Protein AF-A0A150U2T3-F1 (afdb_monomer)

Structure (mmCIF, N/CA/C/O backbone):
data_AF-A0A150U2T3-F1
#
_entry.id   AF-A0A150U2T3-F1
#
loop_
_atom_site.group_PDB
_atom_site.id
_atom_site.type_symbol
_atom_site.label_atom_id
_atom_site.label_alt_id
_atom_site.label_comp_id
_atom_site.label_asym_id
_atom_site.label_entity_id
_atom_site.label_seq_id
_atom_site.pdbx_PDB_ins_code
_atom_site.Cartn_x
_atom_site.Cartn_y
_atom_site.Cartn_z
_atom_site.occupancy
_atom_site.B_iso_or_equiv
_atom_site.auth_seq_id
_atom_site.auth_comp_id
_atom_site.auth_asym_id
_atom_site.auth_atom_id
_atom_site.pdbx_PDB_model_num
ATOM 1 N N . MET A 1 1 ? -0.044 -3.796 36.716 1.00 64.81 1 MET A N 1
ATOM 2 C CA . MET A 1 1 ? 0.582 -2.500 37.073 1.00 64.81 1 MET A CA 1
ATOM 3 C C . MET A 1 1 ? 0.947 -1.632 35.865 1.00 64.81 1 MET A C 1
ATOM 5 O O . MET A 1 1 ? 0.553 -0.476 35.868 1.00 64.81 1 MET A O 1
ATOM 9 N N . LEU A 1 2 ? 1.618 -2.146 34.823 1.00 83.00 2 LEU A N 1
ATOM 10 C CA . LEU A 1 2 ? 2.142 -1.337 33.697 1.00 83.00 2 LEU A CA 1
ATOM 11 C C . LEU A 1 2 ? 1.131 -0.414 32.987 1.00 83.00 2 LEU A C 1
ATOM 13 O O . LEU A 1 2 ? 1.442 0.743 32.729 1.00 83.00 2 LEU A O 1
ATOM 17 N N . VAL A 1 3 ? -0.091 -0.886 32.712 1.00 81.69 3 VAL A N 1
ATOM 18 C CA . VAL A 1 3 ? -1.099 -0.084 31.988 1.00 81.69 3 VAL A CA 1
ATOM 19 C C . VAL A 1 3 ? -1.552 1.143 32.789 1.00 81.69 3 VAL A C 1
ATOM 21 O O . VAL A 1 3 ? -1.782 2.188 32.197 1.00 81.69 3 VAL A O 1
ATOM 24 N N . LEU A 1 4 ? -1.649 1.049 34.121 1.00 85.56 4 LEU A N 1
ATOM 25 C CA . LEU A 1 4 ? -2.063 2.176 34.970 1.00 85.56 4 LEU A CA 1
ATOM 26 C C . LEU A 1 4 ? -0.991 3.267 35.015 1.00 85.56 4 LEU A C 1
ATOM 28 O O . LEU A 1 4 ? -1.315 4.439 34.859 1.00 85.56 4 LEU A O 1
ATOM 32 N N . VAL A 1 5 ? 0.277 2.865 35.159 1.00 90.56 5 VAL A N 1
ATOM 33 C CA . VAL A 1 5 ? 1.426 3.782 35.127 1.00 90.56 5 VAL A CA 1
ATOM 34 C C . VAL A 1 5 ? 1.503 4.481 33.771 1.00 90.56 5 VAL A C 1
ATOM 36 O O . VAL A 1 5 ? 1.614 5.700 33.714 1.00 90.56 5 VAL A O 1
ATOM 39 N N . LEU A 1 6 ? 1.348 3.737 32.672 1.00 89.69 6 LEU A N 1
ATOM 40 C CA . LEU A 1 6 ? 1.345 4.309 31.326 1.00 89.69 6 LEU A CA 1
ATOM 41 C C . LEU A 1 6 ? 0.162 5.267 31.103 1.00 89.69 6 LEU A C 1
ATOM 43 O O . LEU A 1 6 ? 0.343 6.326 30.512 1.00 89.69 6 LEU A O 1
ATOM 47 N N . CYS A 1 7 ? -1.033 4.926 31.599 1.00 90.81 7 CYS A N 1
ATOM 48 C CA . CYS A 1 7 ? -2.205 5.801 31.521 1.00 90.81 7 CYS A CA 1
ATOM 49 C C . CYS A 1 7 ? -1.994 7.109 32.296 1.00 90.81 7 CYS A C 1
ATOM 51 O O . CYS A 1 7 ? -2.361 8.167 31.796 1.00 90.81 7 CYS A O 1
ATOM 53 N N . ALA A 1 8 ? -1.361 7.050 33.472 1.00 90.38 8 ALA A N 1
ATOM 54 C CA . ALA A 1 8 ? -1.018 8.233 34.256 1.00 90.38 8 ALA A CA 1
ATOM 55 C C . ALA A 1 8 ? 0.036 9.104 33.550 1.00 90.38 8 ALA A C 1
ATOM 57 O O . ALA A 1 8 ? -0.140 10.313 33.444 1.00 90.38 8 ALA A O 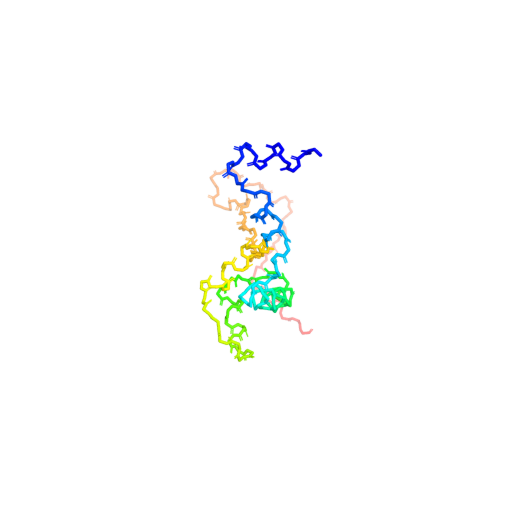1
ATOM 58 N N . VAL A 1 9 ? 1.094 8.503 32.997 1.00 94.62 9 VAL A N 1
ATOM 59 C CA . VAL A 1 9 ? 2.132 9.234 32.245 1.00 94.62 9 VAL A CA 1
ATOM 60 C C . VAL A 1 9 ? 1.553 9.904 30.994 1.00 94.62 9 VAL A C 1
ATOM 62 O O . VAL A 1 9 ? 1.851 11.061 30.722 1.00 94.62 9 VAL A O 1
ATOM 65 N N . LEU A 1 10 ? 0.696 9.199 30.249 1.00 91.44 10 LEU A N 1
ATOM 66 C CA . LEU A 1 10 ? 0.055 9.706 29.031 1.00 91.44 10 LEU A CA 1
ATOM 67 C C . LEU A 1 10 ? -1.194 10.564 29.301 1.00 91.44 10 LEU A C 1
ATOM 69 O O . LEU A 1 10 ? -1.819 11.014 28.344 1.00 91.44 10 LEU A O 1
ATOM 73 N N . GLN A 1 11 ? -1.567 10.775 30.570 1.00 93.94 11 GLN A N 1
ATOM 74 C CA . GLN A 1 11 ? -2.746 11.547 30.989 1.00 93.94 11 GLN A CA 1
ATOM 75 C C . GLN A 1 11 ? -4.059 11.064 30.332 1.00 93.94 11 GLN A C 1
ATOM 77 O O . GLN A 1 11 ? -4.912 11.857 29.936 1.00 93.94 11 GLN A O 1
ATOM 82 N N . ILE A 1 12 ? -4.235 9.744 30.210 1.00 93.25 12 ILE A N 1
ATOM 83 C CA . ILE A 1 12 ? -5.453 9.112 29.675 1.00 93.25 12 ILE A CA 1
ATOM 84 C C . ILE A 1 12 ? -6.159 8.276 30.740 1.00 93.25 12 ILE A C 1
ATOM 86 O O . ILE A 1 12 ? -5.545 7.731 31.657 1.00 93.25 12 ILE A O 1
ATOM 90 N N . THR A 1 13 ? -7.472 8.109 30.599 1.00 92.81 13 THR A N 1
ATOM 91 C CA . THR A 1 13 ? -8.236 7.246 31.502 1.00 92.81 13 THR A CA 1
ATOM 92 C C . THR A 1 13 ? -8.015 5.769 31.174 1.00 92.81 13 THR A C 1
ATOM 94 O O . THR A 1 13 ? -7.894 5.368 30.012 1.00 92.81 13 THR A O 1
ATOM 97 N N . ARG A 1 14 ? -8.041 4.919 32.208 1.00 89.69 14 ARG A N 1
ATOM 98 C CA . ARG A 1 14 ? -7.979 3.456 32.049 1.00 89.69 14 ARG A CA 1
ATOM 99 C C . ARG A 1 14 ? -9.084 2.946 31.117 1.00 89.69 14 ARG A C 1
ATOM 101 O O . ARG A 1 14 ? -8.831 2.098 30.265 1.00 89.69 14 ARG A O 1
ATOM 108 N N . SER A 1 15 ? -10.308 3.451 31.278 1.00 88.81 15 SER A N 1
ATOM 109 C CA . SER A 1 15 ? -11.447 3.095 30.426 1.00 88.81 15 SER A CA 1
ATOM 110 C C . SER A 1 15 ? -11.225 3.525 28.975 1.00 88.81 15 SER A C 1
ATOM 112 O O . SER A 1 15 ? -11.508 2.739 28.075 1.00 88.81 15 SER A O 1
ATOM 114 N N . GLY A 1 16 ? -10.636 4.703 28.741 1.00 88.00 16 GLY A N 1
ATOM 115 C CA . GLY A 1 16 ? -10.242 5.176 27.414 1.00 88.00 16 GLY A CA 1
ATOM 116 C C . GLY A 1 16 ? -9.205 4.273 26.744 1.00 88.00 16 GLY A C 1
ATOM 117 O O . GLY A 1 16 ? -9.380 3.908 25.581 1.00 88.00 16 GLY A O 1
ATOM 118 N N . TYR A 1 17 ? -8.186 3.827 27.489 1.00 89.06 17 TYR A N 1
ATOM 119 C CA . TYR A 1 17 ? -7.196 2.865 26.993 1.00 89.06 17 TYR A CA 1
ATOM 120 C C . TYR A 1 17 ? -7.849 1.555 26.539 1.00 89.06 17 TYR A C 1
ATOM 122 O O . TYR A 1 17 ? -7.630 1.117 25.412 1.00 89.06 17 TYR A O 1
ATOM 130 N N . TYR A 1 18 ? -8.687 0.936 27.376 1.00 91.31 18 TYR A N 1
ATOM 131 C CA . TYR A 1 18 ? -9.329 -0.330 27.009 1.00 91.31 18 TYR A CA 1
ATOM 132 C C . TYR A 1 18 ? -10.396 -0.165 25.924 1.00 91.31 18 TYR A C 1
ATOM 134 O O . TYR A 1 18 ? -10.559 -1.068 25.108 1.00 91.31 18 TYR A O 1
ATOM 142 N N . ALA A 1 19 ? -11.097 0.970 25.872 1.00 87.31 19 ALA A N 1
ATOM 143 C CA . ALA A 1 19 ? -12.028 1.274 24.789 1.00 87.31 19 ALA A CA 1
ATOM 144 C C . ALA A 1 19 ? -11.299 1.411 23.446 1.00 87.31 19 ALA A C 1
ATOM 146 O O . ALA A 1 19 ? -11.767 0.891 22.436 1.00 87.31 19 ALA A O 1
ATOM 147 N N . TRP A 1 20 ? -10.132 2.062 23.434 1.00 87.44 20 TRP A N 1
ATOM 148 C CA . TRP A 1 20 ? -9.264 2.132 22.261 1.00 87.44 20 TRP A CA 1
ATOM 149 C C . TRP A 1 20 ? -8.689 0.758 21.895 1.00 87.44 20 TRP A C 1
ATOM 151 O O . TRP A 1 20 ? -8.778 0.359 20.737 1.00 87.44 20 TRP A O 1
ATOM 161 N N . ALA A 1 21 ? -8.179 0.004 22.872 1.00 87.12 21 ALA A N 1
ATOM 162 C CA . ALA A 1 21 ? -7.578 -1.311 22.653 1.00 87.12 21 ALA A CA 1
ATOM 163 C C . ALA A 1 21 ? -8.590 -2.352 22.144 1.00 87.12 21 ALA A C 1
ATOM 165 O O . ALA A 1 21 ? -8.242 -3.213 21.342 1.00 87.12 21 ALA A O 1
ATOM 166 N N . LYS A 1 22 ? -9.853 -2.268 22.582 1.00 87.69 22 LYS A N 1
ATOM 167 C CA . LYS A 1 22 ? -10.950 -3.123 22.100 1.00 87.69 22 LYS A CA 1
ATOM 168 C C . LYS A 1 22 ? -11.579 -2.626 20.797 1.00 87.69 22 LYS A C 1
ATOM 170 O O . LYS A 1 22 ? -12.443 -3.310 20.249 1.00 87.69 22 LYS A O 1
ATOM 175 N N . ARG A 1 23 ? -11.213 -1.436 20.308 1.00 84.25 23 ARG A N 1
ATOM 176 C CA . ARG A 1 23 ? -11.835 -0.847 19.121 1.00 84.25 23 ARG A CA 1
ATOM 177 C C . ARG A 1 23 ? -11.487 -1.697 17.905 1.00 84.25 23 ARG A C 1
ATOM 179 O O . ARG A 1 23 ? -10.325 -1.825 17.532 1.00 84.25 23 ARG A O 1
ATOM 186 N N . SER A 1 24 ? -12.509 -2.277 17.288 1.00 81.75 24 SER A N 1
ATOM 187 C CA . SER A 1 24 ? -12.347 -3.059 16.069 1.00 81.75 24 SER A CA 1
ATOM 188 C C . SER A 1 24 ? -11.901 -2.175 14.903 1.00 81.75 24 SER A C 1
ATOM 190 O O . SER A 1 24 ? -12.091 -0.953 14.897 1.00 81.75 24 SER A O 1
ATOM 192 N N . GLU A 1 25 ? -11.283 -2.796 13.897 1.00 84.12 25 GLU A N 1
ATOM 193 C CA . GLU A 1 25 ? -10.836 -2.080 12.708 1.00 84.12 25 GLU A CA 1
ATOM 194 C C . GLU A 1 25 ? -11.988 -1.308 12.058 1.00 84.12 25 GLU A C 1
ATOM 196 O O . GLU A 1 25 ? -13.038 -1.869 11.725 1.00 84.12 25 GLU A O 1
ATOM 201 N N . SER A 1 26 ? -11.758 -0.014 11.824 1.00 90.12 26 SER A N 1
ATOM 202 C CA . SER A 1 26 ? -12.713 0.826 11.102 1.00 90.12 26 SER A CA 1
ATOM 203 C C . SER A 1 26 ? -13.011 0.257 9.709 1.00 90.12 26 SER A C 1
ATOM 205 O O . SER A 1 26 ? -12.147 -0.351 9.072 1.00 90.12 26 SER A O 1
ATOM 207 N N . ALA A 1 27 ? -14.204 0.530 9.174 1.00 90.12 27 ALA A N 1
ATOM 208 C CA . ALA A 1 27 ? -14.567 0.135 7.808 1.00 90.12 27 ALA A CA 1
ATOM 209 C C . ALA A 1 27 ? -13.532 0.605 6.767 1.00 90.12 27 ALA A C 1
ATOM 211 O O . ALA A 1 27 ? -13.211 -0.105 5.814 1.00 90.12 27 ALA A O 1
ATOM 212 N N . ARG A 1 28 ? -12.941 1.786 6.990 1.00 90.75 28 ARG A N 1
ATOM 213 C CA . ARG A 1 28 ? -11.876 2.331 6.145 1.00 90.75 28 ARG A CA 1
ATOM 214 C C . ARG A 1 28 ? -10.592 1.507 6.221 1.00 90.75 28 ARG A C 1
ATOM 216 O O . ARG A 1 28 ? -9.972 1.294 5.183 1.00 90.75 28 ARG A O 1
ATOM 223 N N . ALA A 1 29 ? -10.203 1.053 7.413 1.00 90.69 29 ALA A N 1
ATOM 224 C CA . ALA A 1 29 ? -9.031 0.200 7.602 1.00 90.69 29 ALA A CA 1
ATOM 225 C C . ALA A 1 29 ? -9.211 -1.146 6.888 1.00 90.69 29 ALA A C 1
ATOM 227 O O . ALA A 1 29 ? -8.339 -1.538 6.116 1.00 90.69 29 ALA A O 1
ATOM 228 N N . LYS A 1 30 ? -10.389 -1.768 7.017 1.00 93.94 30 LYS A N 1
ATOM 229 C CA . LYS A 1 30 ? -10.735 -3.000 6.291 1.00 93.94 30 LYS A CA 1
ATOM 230 C C . LYS A 1 30 ? -10.675 -2.810 4.773 1.00 93.94 30 LYS A C 1
ATOM 232 O O . LYS A 1 30 ? -10.046 -3.596 4.068 1.00 93.94 30 LYS A O 1
ATOM 237 N N . ALA A 1 31 ? -11.261 -1.726 4.261 1.00 93.88 31 ALA A N 1
ATOM 238 C CA . ALA A 1 31 ? -11.221 -1.412 2.833 1.00 93.88 31 ALA A CA 1
ATOM 239 C C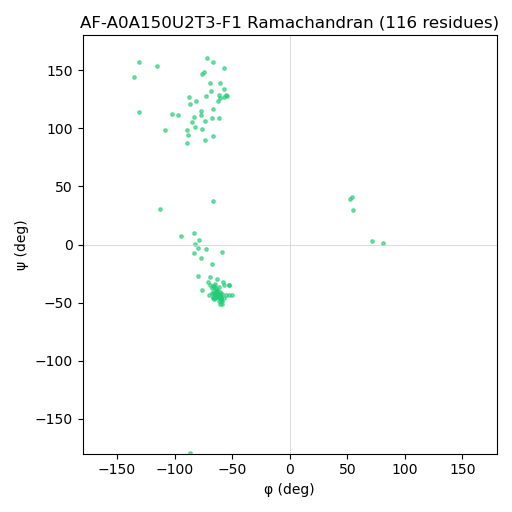 . ALA A 1 31 ? -9.792 -1.127 2.329 1.00 93.88 31 ALA A C 1
ATOM 241 O O . ALA A 1 31 ? -9.440 -1.487 1.206 1.00 93.88 31 ALA A O 1
ATOM 242 N N . ASP A 1 32 ? -8.958 -0.467 3.137 1.00 95.31 32 ASP A N 1
ATOM 243 C CA . ASP A 1 32 ? -7.546 -0.233 2.824 1.00 95.31 32 ASP A CA 1
ATOM 244 C C . ASP A 1 32 ? -6.727 -1.534 2.862 1.00 95.31 32 ASP A C 1
ATOM 246 O O . ASP A 1 32 ? -5.844 -1.701 2.020 1.00 95.31 32 ASP A O 1
ATOM 250 N N . ALA A 1 33 ? -7.041 -2.473 3.759 1.00 94.75 33 ALA A N 1
ATOM 251 C CA . ALA A 1 33 ? -6.421 -3.796 3.805 1.00 94.75 33 ALA A CA 1
ATOM 252 C C . ALA A 1 33 ? -6.768 -4.623 2.555 1.00 94.75 33 ALA A C 1
ATOM 254 O O . ALA A 1 33 ? -5.870 -5.145 1.890 1.00 94.75 33 ALA A O 1
ATOM 255 N N . GLN A 1 34 ? -8.047 -4.657 2.167 1.00 95.81 34 GLN A N 1
ATOM 256 C CA . GLN A 1 34 ? -8.517 -5.332 0.951 1.00 95.81 34 GLN A CA 1
ATOM 257 C C . GLN A 1 34 ? -7.873 -4.751 -0.315 1.00 95.81 34 GLN A C 1
ATOM 259 O O . GLN A 1 34 ? -7.284 -5.478 -1.118 1.00 95.81 34 GLN A O 1
ATOM 264 N N . LEU A 1 35 ? -7.920 -3.424 -0.480 1.00 96.44 35 LEU A N 1
ATOM 265 C CA . LEU A 1 35 ? -7.265 -2.749 -1.602 1.00 96.44 35 LEU A CA 1
ATOM 266 C C . LEU A 1 35 ? -5.747 -2.966 -1.569 1.00 96.44 35 LEU A C 1
ATOM 268 O O . LEU A 1 35 ? -5.100 -3.130 -2.604 1.00 96.44 35 LEU A O 1
ATOM 272 N N . GLY A 1 36 ? -5.176 -2.989 -0.370 1.00 96.50 36 GLY A N 1
ATOM 273 C CA . GLY A 1 36 ? -3.774 -3.266 -0.139 1.00 96.50 36 GLY A CA 1
ATOM 274 C C . GLY A 1 36 ? -3.339 -4.636 -0.657 1.00 96.50 36 GLY A C 1
ATOM 275 O O . GLY A 1 36 ? -2.283 -4.724 -1.286 1.00 96.50 36 GLY A O 1
ATOM 276 N N . ALA A 1 37 ? -4.148 -5.675 -0.451 1.00 97.06 37 ALA A N 1
ATOM 277 C CA . ALA A 1 37 ? -3.890 -7.012 -0.979 1.00 97.06 37 ALA A CA 1
ATOM 278 C C . ALA A 1 37 ? -3.907 -7.030 -2.518 1.00 97.06 37 ALA A C 1
ATOM 280 O O . ALA A 1 37 ? -3.005 -7.587 -3.145 1.00 97.06 37 ALA A O 1
ATOM 281 N N . GLN A 1 38 ? -4.868 -6.340 -3.140 1.00 96.94 38 GLN A N 1
ATOM 282 C CA . GLN A 1 38 ? -4.953 -6.224 -4.602 1.00 96.94 38 GLN A CA 1
ATOM 283 C C . GLN A 1 38 ? -3.743 -5.485 -5.194 1.00 96.94 38 GLN A C 1
ATOM 285 O O . GLN A 1 38 ? -3.168 -5.926 -6.191 1.00 96.94 38 GLN A O 1
ATOM 290 N N . ILE A 1 39 ? -3.311 -4.390 -4.556 1.00 97.0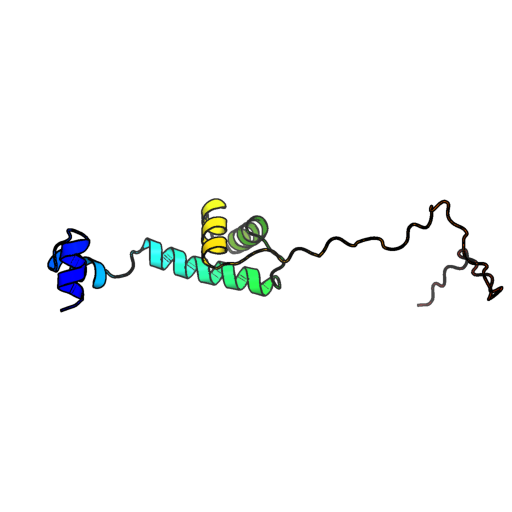0 39 ILE A N 1
ATOM 291 C CA . ILE A 1 39 ? -2.093 -3.648 -4.919 1.00 97.00 39 ILE A CA 1
ATOM 292 C C . ILE A 1 39 ? -0.870 -4.571 -4.893 1.00 97.00 39 ILE A C 1
ATOM 294 O O . ILE A 1 39 ? -0.074 -4.564 -5.835 1.00 97.00 39 ILE A O 1
ATOM 298 N N . ARG A 1 40 ? -0.729 -5.382 -3.838 1.00 96.69 40 ARG A N 1
ATOM 299 C CA . ARG A 1 40 ? 0.384 -6.325 -3.690 1.00 96.69 40 ARG A CA 1
ATOM 300 C C . ARG A 1 40 ? 0.355 -7.403 -4.769 1.00 96.69 40 ARG A C 1
ATOM 302 O O . ARG A 1 40 ? 1.389 -7.678 -5.369 1.00 96.69 40 ARG A O 1
ATOM 309 N N . ALA A 1 41 ? -0.821 -7.946 -5.080 1.00 96.44 41 ALA A N 1
ATOM 310 C CA . ALA A 1 41 ? -0.990 -8.928 -6.148 1.00 96.44 41 ALA A CA 1
ATOM 311 C C . ALA A 1 41 ? -0.592 -8.359 -7.523 1.00 96.44 41 ALA A C 1
ATOM 313 O O . ALA A 1 41 ? 0.127 -9.006 -8.283 1.00 96.44 41 ALA A O 1
ATOM 314 N N . VAL A 1 42 ? -1.006 -7.125 -7.836 1.00 96.25 42 VAL A N 1
ATOM 315 C CA . VAL A 1 42 ? -0.604 -6.427 -9.069 1.00 96.25 42 VAL A CA 1
ATOM 316 C C . VAL A 1 42 ? 0.911 -6.211 -9.119 1.00 96.25 42 VAL A C 1
ATOM 318 O O . VAL A 1 42 ? 1.550 -6.503 -10.131 1.00 96.25 42 VAL A O 1
ATOM 321 N N . HIS A 1 43 ? 1.495 -5.705 -8.031 1.00 96.12 43 HIS A N 1
ATOM 322 C CA . HIS A 1 43 ? 2.933 -5.450 -7.942 1.00 96.12 43 HIS A CA 1
ATOM 323 C C . HIS A 1 43 ? 3.743 -6.740 -8.123 1.00 96.12 43 HIS A C 1
ATOM 325 O O . HIS A 1 43 ? 4.657 -6.767 -8.952 1.00 96.12 43 HIS A O 1
ATOM 331 N N . HIS A 1 44 ? 3.335 -7.826 -7.463 1.00 94.94 44 HIS A N 1
ATOM 332 C CA . HIS A 1 44 ? 3.951 -9.144 -7.598 1.00 94.94 44 HIS A CA 1
ATOM 333 C C . HIS A 1 44 ? 3.818 -9.706 -9.022 1.00 94.94 44 HIS A C 1
ATOM 335 O O . HIS A 1 44 ? 4.813 -10.132 -9.604 1.00 94.94 44 HIS A O 1
ATOM 341 N N . LYS A 1 45 ? 2.631 -9.611 -9.645 1.00 95.44 45 LYS A N 1
ATOM 342 C CA . LYS A 1 45 ? 2.413 -10.010 -11.051 1.00 95.44 45 LYS A CA 1
ATOM 343 C C . LYS A 1 45 ? 3.345 -9.256 -12.007 1.00 95.44 45 LYS A C 1
ATOM 345 O O . LYS A 1 45 ? 3.836 -9.824 -12.976 1.00 95.44 45 LYS A O 1
ATOM 350 N N . SER A 1 46 ? 3.650 -7.993 -11.704 1.00 92.38 46 SER A N 1
ATOM 351 C CA . SER A 1 46 ? 4.609 -7.181 -12.466 1.00 92.38 46 SER A CA 1
ATOM 352 C C . SER A 1 46 ? 6.089 -7.473 -12.157 1.00 92.38 46 SER A C 1
ATOM 354 O O . SER A 1 46 ? 6.963 -6.770 -12.674 1.00 92.38 46 SER A O 1
ATOM 356 N N . ARG A 1 47 ? 6.388 -8.463 -11.300 1.00 91.94 47 ARG A N 1
ATOM 357 C CA . ARG A 1 47 ? 7.730 -8.760 -10.762 1.00 91.94 47 ARG A CA 1
ATOM 358 C C . ARG A 1 47 ? 8.388 -7.528 -10.132 1.00 91.94 47 ARG A C 1
ATOM 360 O O . ARG A 1 47 ? 9.559 -7.240 -10.356 1.00 91.94 47 ARG A O 1
ATOM 367 N N . GLY A 1 48 ? 7.583 -6.727 -9.437 1.00 91.06 48 GLY A N 1
ATOM 368 C CA . 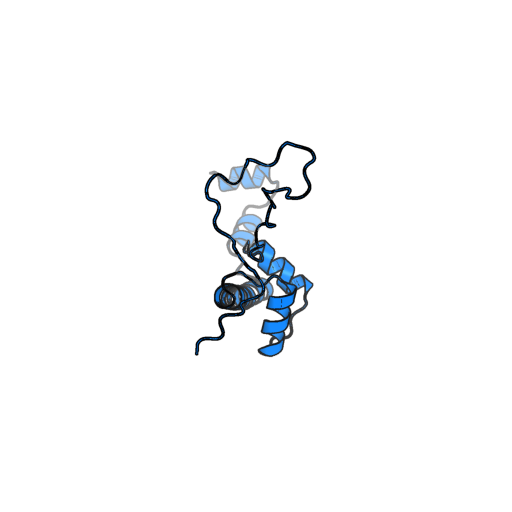GLY A 1 48 ? 8.004 -5.486 -8.797 1.00 91.06 48 GLY A CA 1
ATOM 369 C C . GLY A 1 48 ? 8.326 -4.323 -9.736 1.00 91.06 48 GLY A C 1
ATOM 370 O O . GLY A 1 48 ? 8.701 -3.251 -9.272 1.00 91.06 48 GLY A O 1
ATOM 371 N N . ARG A 1 49 ? 8.152 -4.462 -11.056 1.00 91.81 49 ARG A N 1
ATOM 372 C CA . ARG A 1 49 ? 8.471 -3.400 -12.025 1.00 91.81 49 ARG A CA 1
ATOM 373 C C . ARG A 1 49 ? 7.533 -2.197 -11.933 1.00 91.81 49 ARG A C 1
ATOM 375 O O . ARG A 1 49 ? 7.906 -1.094 -12.332 1.00 91.81 49 ARG A O 1
ATOM 382 N N . TYR A 1 50 ? 6.295 -2.395 -11.489 1.00 95.38 50 TYR A N 1
ATOM 383 C CA . TYR A 1 50 ? 5.290 -1.337 -11.506 1.00 95.38 50 TYR A CA 1
ATOM 384 C C . TYR A 1 50 ? 5.346 -0.477 -10.245 1.00 95.38 50 TYR A C 1
ATOM 386 O O . TYR A 1 50 ? 5.253 -0.963 -9.124 1.00 95.38 50 TYR A O 1
ATOM 394 N N . GLY A 1 51 ? 5.451 0.836 -10.445 1.00 93.88 51 GLY A N 1
ATOM 395 C CA . GLY A 1 51 ? 5.215 1.832 -9.400 1.00 93.88 51 GLY A CA 1
ATOM 396 C C . GLY A 1 51 ? 3.741 2.215 -9.298 1.00 93.88 51 GLY A C 1
ATOM 397 O O . GLY A 1 51 ? 2.909 1.754 -10.083 1.00 93.88 51 GLY A O 1
ATOM 398 N N . SER A 1 52 ? 3.426 3.135 -8.385 1.00 95.75 52 SER A N 1
ATOM 399 C CA . SER A 1 52 ? 2.047 3.574 -8.132 1.00 95.75 52 SER A CA 1
ATOM 400 C C . SER A 1 52 ? 1.255 4.037 -9.360 1.00 95.75 52 SER A C 1
ATOM 402 O O . SER A 1 52 ? 0.068 3.711 -9.407 1.00 95.75 52 SER A O 1
ATOM 404 N N . PRO A 1 53 ? 1.834 4.689 -10.395 1.00 95.69 53 PRO A N 1
ATOM 405 C CA . PRO A 1 53 ? 1.060 5.062 -11.579 1.00 95.69 53 PRO A CA 1
ATOM 406 C C . PRO A 1 53 ? 0.602 3.847 -12.396 1.00 95.69 53 PRO A C 1
ATOM 408 O O . PRO A 1 53 ? -0.544 3.799 -12.835 1.00 95.69 53 PRO A O 1
ATOM 411 N N . ARG A 1 54 ? 1.482 2.849 -12.563 1.00 96.31 54 ARG A N 1
ATOM 412 C CA . ARG A 1 54 ? 1.196 1.634 -13.343 1.00 96.31 54 ARG A CA 1
ATOM 413 C C . ARG A 1 54 ? 0.296 0.670 -12.579 1.00 96.31 54 ARG A C 1
ATOM 415 O O . ARG A 1 54 ? -0.631 0.126 -13.160 1.00 96.31 54 ARG A O 1
ATOM 422 N N . VAL A 1 55 ? 0.505 0.535 -11.268 1.00 96.81 55 VAL A N 1
ATOM 423 C CA . VAL A 1 55 ? -0.407 -0.217 -10.394 1.00 96.81 55 VAL A CA 1
ATOM 424 C C . VAL A 1 55 ? -1.811 0.390 -10.431 1.00 96.81 55 VAL A C 1
ATOM 426 O O . VAL A 1 55 ? -2.783 -0.337 -10.582 1.00 96.81 55 VAL A O 1
ATOM 429 N N . HIS A 1 56 ? -1.939 1.717 -10.347 1.00 97.56 56 HIS A N 1
ATOM 430 C CA . HIS A 1 56 ? -3.236 2.387 -10.458 1.00 97.56 56 HIS A CA 1
ATOM 431 C C . HIS A 1 56 ? -3.908 2.141 -11.818 1.00 97.56 56 HIS A C 1
ATOM 433 O O . HIS A 1 56 ? -5.113 1.905 -11.863 1.00 97.56 56 HIS A O 1
ATOM 439 N N . ALA A 1 57 ? -3.152 2.202 -12.919 1.00 96.69 57 ALA A N 1
ATOM 440 C CA . ALA A 1 57 ? -3.687 1.920 -14.250 1.00 96.69 57 ALA A CA 1
ATOM 441 C C . ALA A 1 57 ? -4.224 0.482 -14.355 1.00 96.69 57 ALA A C 1
ATOM 443 O O . ALA A 1 57 ? -5.343 0.287 -14.815 1.00 96.69 57 ALA A O 1
ATOM 444 N N . GLU A 1 58 ? -3.477 -0.496 -13.842 1.00 96.31 58 GLU A N 1
ATOM 445 C CA . GLU A 1 58 ? -3.896 -1.901 -13.799 1.00 96.31 58 GLU A CA 1
ATOM 446 C C . GLU A 1 58 ? -5.147 -2.106 -12.928 1.00 96.31 58 GLU A C 1
ATOM 448 O O . GLU A 1 58 ? -6.073 -2.805 -13.326 1.00 96.31 58 GLU A O 1
ATOM 453 N N . LEU A 1 59 ? -5.217 -1.474 -11.751 1.00 96.19 59 LEU A N 1
ATOM 454 C CA . LEU A 1 59 ? -6.410 -1.543 -10.897 1.00 96.19 59 LEU A CA 1
ATOM 455 C C . LEU A 1 59 ? -7.638 -0.968 -11.612 1.00 96.19 59 LEU A C 1
ATOM 457 O O . LEU A 1 59 ? -8.709 -1.569 -11.567 1.00 96.19 59 LEU A O 1
ATOM 461 N N . ARG A 1 60 ? -7.474 0.147 -12.332 1.00 96.56 60 ARG A N 1
ATOM 462 C CA . ARG A 1 60 ? -8.548 0.738 -13.136 1.00 96.56 60 ARG A CA 1
ATOM 463 C C . ARG A 1 60 ? -8.969 -0.176 -14.289 1.00 96.56 60 ARG A C 1
ATOM 465 O O . ARG A 1 60 ? -10.164 -0.283 -14.541 1.00 96.56 60 ARG A 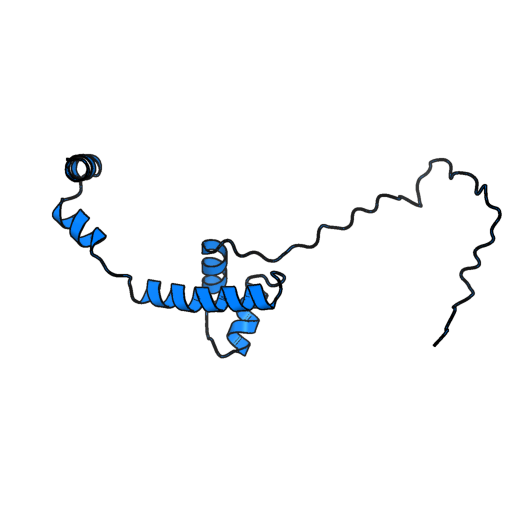O 1
ATOM 472 N N . ALA A 1 61 ? -8.022 -0.848 -14.947 1.00 95.31 61 ALA A N 1
ATOM 473 C CA . ALA A 1 61 ? -8.310 -1.833 -15.992 1.00 95.31 61 ALA A CA 1
ATOM 474 C C . ALA A 1 61 ? -9.102 -3.039 -15.453 1.00 95.31 61 ALA A C 1
ATOM 476 O O . ALA A 1 61 ? -9.929 -3.600 -16.159 1.00 95.31 61 ALA A O 1
ATOM 477 N N . ARG A 1 62 ? -8.920 -3.384 -14.173 1.00 94.44 62 ARG A N 1
ATOM 478 C CA . ARG A 1 62 ? -9.707 -4.402 -13.453 1.00 94.44 62 ARG A CA 1
ATOM 479 C C . ARG A 1 62 ? -11.040 -3.881 -12.895 1.00 94.44 62 ARG A C 1
ATOM 481 O O . ARG A 1 62 ? -11.662 -4.556 -12.084 1.00 94.44 62 ARG A O 1
ATOM 488 N N . GLY A 1 63 ? -11.455 -2.666 -13.261 1.00 95.19 63 GLY A N 1
ATOM 489 C CA . GLY A 1 63 ? -12.710 -2.052 -12.811 1.00 95.19 63 GLY A CA 1
ATOM 490 C C . GLY A 1 63 ? -12.663 -1.403 -11.421 1.00 95.19 63 GLY A C 1
ATOM 491 O O . GLY A 1 63 ? -13.654 -0.831 -10.972 1.00 95.19 63 GLY A O 1
ATOM 492 N N . ILE A 1 64 ? -11.516 -1.415 -10.738 1.00 94.56 64 ILE A N 1
ATOM 493 C CA . ILE A 1 64 ? -11.385 -0.875 -9.382 1.00 94.56 64 ILE A CA 1
ATOM 494 C C . ILE A 1 64 ? -11.127 0.635 -9.456 1.00 94.56 64 ILE A C 1
ATOM 496 O O . ILE A 1 64 ? -10.030 1.097 -9.783 1.00 94.56 64 ILE A O 1
ATOM 500 N N . ARG A 1 65 ? -12.149 1.434 -9.129 1.00 94.00 65 ARG A N 1
ATOM 501 C CA . ARG A 1 65 ? -12.057 2.903 -9.107 1.00 94.00 65 ARG A CA 1
ATOM 502 C C . ARG A 1 65 ? -11.437 3.386 -7.796 1.00 94.00 65 ARG A C 1
ATOM 504 O O . ARG A 1 65 ? -12.102 3.469 -6.768 1.00 94.00 65 ARG A O 1
ATOM 511 N N . VAL A 1 66 ? -10.151 3.730 -7.827 1.00 95.12 66 VAL A N 1
ATOM 512 C CA . VAL A 1 66 ? -9.410 4.236 -6.660 1.00 95.12 66 VAL A CA 1
ATOM 513 C C . VAL A 1 66 ? -8.556 5.445 -7.017 1.00 95.12 66 VAL A C 1
ATOM 515 O O . VAL A 1 66 ? -7.980 5.523 -8.095 1.00 95.12 66 VAL A O 1
ATOM 518 N N . GLY A 1 67 ? -8.431 6.401 -6.095 1.00 96.25 67 GLY A N 1
ATOM 519 C CA . GLY A 1 67 ? -7.603 7.586 -6.316 1.00 96.25 67 GLY A CA 1
ATOM 520 C C . GLY A 1 67 ? -6.103 7.265 -6.355 1.00 96.25 67 GLY A C 1
ATOM 521 O O . GLY A 1 67 ? -5.588 6.539 -5.501 1.00 96.25 67 GLY A O 1
ATOM 522 N N . LYS A 1 68 ? -5.363 7.894 -7.280 1.00 96.69 68 LYS A N 1
ATOM 523 C CA . LYS A 1 68 ? -3.896 7.753 -7.428 1.00 96.69 68 LYS A CA 1
ATOM 524 C C . LYS A 1 68 ? -3.133 7.941 -6.108 1.00 96.69 68 LYS A C 1
ATOM 526 O O . LYS A 1 68 ? -2.226 7.175 -5.790 1.00 96.69 68 LYS A O 1
ATOM 531 N N . LYS A 1 69 ? -3.515 8.947 -5.309 1.00 97.12 69 LYS A N 1
ATOM 532 C CA . LYS A 1 69 ? -2.881 9.247 -4.011 1.00 97.12 69 LYS A CA 1
ATOM 533 C C . LYS A 1 69 ? -3.131 8.146 -2.975 1.00 97.12 69 LYS A C 1
ATOM 535 O O . LYS A 1 69 ? -2.225 7.838 -2.205 1.00 97.12 69 LYS A O 1
ATOM 540 N N . ARG A 1 70 ? -4.315 7.517 -2.989 1.00 96.94 70 ARG A N 1
ATOM 541 C CA . ARG A 1 70 ? -4.645 6.379 -2.114 1.00 96.94 70 ARG A CA 1
ATOM 542 C C . ARG A 1 70 ? -3.771 5.174 -2.449 1.00 96.94 70 ARG A C 1
ATOM 544 O O . ARG A 1 70 ? -3.160 4.620 -1.543 1.00 96.94 70 ARG A O 1
ATOM 551 N N . VAL A 1 71 ? -3.627 4.846 -3.735 1.00 97.12 71 VAL A N 1
ATOM 552 C CA . VAL A 1 71 ? -2.724 3.775 -4.195 1.00 97.12 71 VAL A CA 1
ATOM 553 C C . VAL A 1 71 ? -1.285 4.055 -3.761 1.00 97.12 71 VAL A C 1
ATOM 555 O O . VAL A 1 71 ? -0.648 3.199 -3.157 1.00 97.12 71 VAL A O 1
ATOM 558 N N . ALA A 1 72 ? -0.784 5.273 -3.993 1.00 97.12 72 ALA A N 1
ATOM 559 C CA . ALA A 1 72 ? 0.569 5.650 -3.589 1.00 97.12 72 ALA A CA 1
ATOM 560 C C . ALA A 1 72 ? 0.783 5.556 -2.068 1.00 97.12 72 ALA A C 1
ATOM 562 O O . ALA A 1 72 ? 1.809 5.040 -1.630 1.00 97.12 72 ALA A O 1
ATOM 563 N N . ARG A 1 73 ? -0.181 6.018 -1.259 1.00 97.75 73 ARG A N 1
ATOM 564 C CA . ARG A 1 73 ? -0.138 5.903 0.207 1.00 97.75 73 ARG A CA 1
ATOM 565 C C . ARG A 1 73 ? -0.070 4.441 0.651 1.00 97.75 73 ARG A C 1
ATOM 567 O O . ARG A 1 73 ? 0.787 4.110 1.462 1.00 97.75 73 ARG A O 1
ATOM 574 N N . LEU A 1 74 ? -0.926 3.576 0.105 1.00 97.12 74 LEU A N 1
ATOM 575 C CA . LEU A 1 74 ? -0.965 2.156 0.467 1.00 97.12 74 LEU A CA 1
ATOM 576 C C . LEU A 1 74 ? 0.286 1.399 0.014 1.00 97.12 74 LEU A C 1
ATOM 578 O O . LEU A 1 74 ? 0.800 0.579 0.768 1.00 97.12 74 LEU A O 1
ATOM 582 N N . MET A 1 75 ? 0.834 1.716 -1.162 1.00 97.19 75 MET A N 1
ATOM 583 C CA . MET A 1 75 ? 2.121 1.161 -1.590 1.00 97.19 75 MET A CA 1
ATOM 584 C C . MET A 1 75 ? 3.249 1.541 -0.628 1.00 97.19 75 MET A C 1
ATOM 586 O O . MET A 1 75 ? 4.013 0.666 -0.232 1.00 97.19 75 MET A O 1
ATOM 590 N N . ARG A 1 76 ? 3.324 2.808 -0.189 1.00 96.62 76 ARG A N 1
ATOM 591 C CA . ARG A 1 76 ? 4.322 3.239 0.807 1.00 96.62 76 ARG A CA 1
ATOM 592 C C . ARG A 1 76 ? 4.148 2.529 2.146 1.00 96.62 76 ARG A C 1
ATOM 594 O O . ARG A 1 76 ? 5.133 2.046 2.690 1.00 96.62 76 ARG A O 1
ATOM 601 N N . ALA A 1 77 ? 2.913 2.427 2.642 1.00 95.75 77 ALA A N 1
ATOM 602 C CA . ALA A 1 77 ? 2.614 1.727 3.893 1.00 95.75 77 ALA A CA 1
ATOM 603 C C . ALA A 1 77 ? 3.064 0.255 3.857 1.00 95.75 77 ALA A C 1
ATOM 605 O O . ALA A 1 77 ? 3.505 -0.283 4.864 1.00 95.75 77 ALA A O 1
ATOM 606 N N . GLN A 1 78 ? 3.017 -0.376 2.680 1.00 95.31 78 GLN A N 1
ATOM 607 C CA . GLN A 1 78 ? 3.472 -1.751 2.465 1.00 95.31 78 GLN A CA 1
ATOM 608 C C . GLN A 1 78 ? 4.920 -1.870 1.971 1.00 95.31 78 GLN A C 1
ATOM 610 O O . GLN A 1 78 ? 5.342 -2.960 1.596 1.00 95.31 78 GLN A O 1
ATOM 615 N N . ARG A 1 79 ? 5.676 -0.765 1.931 1.00 94.88 79 ARG A N 1
ATOM 616 C CA . ARG A 1 79 ? 7.060 -0.719 1.426 1.00 94.88 79 ARG A CA 1
ATOM 617 C C . ARG A 1 79 ? 7.212 -1.253 -0.010 1.00 94.88 79 ARG A C 1
ATOM 619 O O . ARG A 1 79 ? 8.267 -1.747 -0.393 1.00 94.88 79 ARG A O 1
ATOM 626 N N . LEU A 1 80 ? 6.166 -1.123 -0.828 1.00 93.50 80 LEU A N 1
ATOM 627 C CA . LEU A 1 80 ? 6.178 -1.503 -2.238 1.00 93.50 80 LEU A CA 1
ATOM 628 C C . LEU A 1 80 ? 6.699 -0.340 -3.084 1.00 93.50 80 LEU A C 1
ATOM 630 O O . LEU A 1 80 ? 6.108 0.742 -3.120 1.00 93.50 80 LEU A O 1
ATOM 634 N N . ALA A 1 81 ? 7.780 -0.585 -3.817 1.00 91.06 81 ALA A N 1
ATOM 635 C CA . ALA A 1 81 ? 8.367 0.362 -4.755 1.00 91.06 81 ALA A CA 1
ATOM 636 C C . ALA A 1 81 ? 8.629 -0.309 -6.106 1.00 91.06 81 ALA A C 1
ATOM 638 O O . ALA A 1 81 ? 8.755 -1.530 -6.197 1.00 91.06 81 ALA A O 1
ATOM 639 N N . ALA A 1 82 ? 8.702 0.496 -7.165 1.00 90.25 82 ALA A N 1
ATOM 640 C CA . ALA A 1 82 ? 9.104 -0.008 -8.470 1.00 90.25 82 ALA A CA 1
ATOM 641 C C . ALA A 1 82 ? 10.585 -0.407 -8.435 1.00 90.25 82 ALA A C 1
ATOM 643 O O . ALA A 1 82 ? 11.427 0.388 -8.011 1.00 90.25 82 ALA A O 1
ATOM 644 N N . CYS A 1 83 ? 10.917 -1.590 -8.943 1.00 84.56 83 CYS A N 1
ATOM 645 C CA . CYS A 1 83 ? 12.295 -1.994 -9.178 1.00 84.56 83 CYS A CA 1
ATOM 646 C C . CYS A 1 83 ? 12.927 -1.040 -10.199 1.00 84.56 83 CYS A C 1
ATOM 648 O O . CYS A 1 83 ? 12.591 -1.054 -11.387 1.00 84.56 83 CYS A O 1
ATOM 650 N N . ARG A 1 84 ? 13.850 -0.193 -9.738 1.00 75.19 84 ARG A N 1
ATOM 651 C CA . ARG A 1 84 ? 14.628 0.693 -10.604 1.00 75.19 84 ARG A CA 1
ATOM 652 C C . ARG A 1 84 ? 15.786 -0.104 -11.200 1.00 75.19 84 ARG A C 1
ATOM 654 O O . ARG A 1 84 ? 16.604 -0.644 -10.463 1.00 75.19 84 ARG A O 1
ATOM 661 N N . LYS A 1 85 ? 15.891 -0.158 -12.532 1.00 68.94 85 LYS A N 1
ATOM 662 C CA . LYS A 1 85 ? 17.094 -0.698 -13.186 1.00 68.94 85 LYS A CA 1
ATOM 663 C C . LYS A 1 85 ? 18.283 0.180 -12.783 1.00 68.94 85 LYS A C 1
ATOM 665 O O . LYS A 1 85 ? 18.202 1.405 -12.911 1.00 68.94 85 LYS A O 1
ATOM 670 N N . ARG A 1 86 ? 19.372 -0.425 -12.293 1.00 72.12 86 ARG A N 1
ATOM 671 C CA . ARG A 1 86 ? 20.625 0.299 -12.027 1.00 72.12 86 ARG A CA 1
ATOM 672 C C . ARG A 1 86 ? 21.042 0.995 -13.321 1.00 72.12 86 ARG A C 1
ATOM 674 O O . ARG A 1 86 ? 21.057 0.361 -14.377 1.00 72.12 86 ARG A O 1
ATOM 681 N N . ARG A 1 87 ? 21.327 2.300 -13.259 1.00 73.00 87 ARG A N 1
ATOM 682 C CA . ARG A 1 87 ? 21.813 3.039 -14.430 1.00 73.00 87 ARG A CA 1
ATOM 683 C C . ARG A 1 87 ? 23.085 2.342 -14.914 1.00 73.00 87 ARG A C 1
ATOM 685 O O . ARG A 1 87 ? 23.979 2.082 -14.110 1.00 73.00 87 ARG A O 1
ATOM 692 N N . PHE A 1 88 ? 23.133 1.993 -16.196 1.00 76.12 88 PHE A N 1
ATOM 693 C CA . PHE A 1 88 ? 24.335 1.420 -16.788 1.00 76.12 88 PHE A CA 1
ATOM 694 C C . PHE A 1 88 ? 25.459 2.457 -16.691 1.00 76.12 88 PHE A C 1
ATOM 696 O O . PHE A 1 88 ? 25.285 3.597 -17.126 1.00 76.12 88 PHE A O 1
ATOM 703 N N . ARG A 1 89 ? 26.578 2.083 -16.066 1.00 77.56 89 ARG A N 1
ATOM 704 C CA . ARG A 1 89 ? 27.778 2.917 -15.988 1.00 77.56 89 ARG A CA 1
ATOM 705 C C . ARG A 1 89 ? 28.708 2.446 -17.097 1.00 77.56 89 ARG A C 1
ATOM 707 O O . ARG A 1 89 ? 29.197 1.324 -17.041 1.00 77.56 89 ARG A O 1
ATOM 714 N N . ARG A 1 90 ? 28.908 3.287 -18.110 1.00 74.88 90 ARG A N 1
ATOM 715 C CA . ARG A 1 90 ? 29.883 3.046 -19.177 1.00 74.88 90 ARG A CA 1
ATOM 716 C C . ARG A 1 90 ? 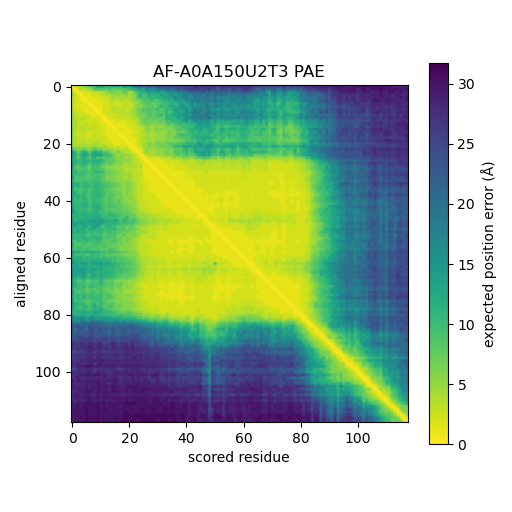31.278 3.131 -18.549 1.00 74.88 90 ARG A C 1
ATOM 718 O O . ARG A 1 90 ? 31.674 4.205 -18.111 1.00 74.88 90 ARG A O 1
ATOM 725 N N . THR A 1 91 ? 31.953 1.993 -18.422 1.00 74.19 91 THR A N 1
ATOM 726 C CA . THR A 1 91 ? 33.316 1.878 -17.871 1.00 74.19 91 THR A CA 1
ATOM 727 C C . THR A 1 91 ? 34.380 2.246 -18.897 1.00 74.19 91 THR A C 1
ATOM 729 O O . THR A 1 91 ? 35.445 2.720 -18.527 1.00 74.19 91 THR A O 1
ATOM 732 N N . THR A 1 92 ? 34.071 2.070 -20.182 1.00 73.56 92 THR A N 1
ATOM 733 C CA . THR A 1 92 ? 35.004 2.310 -21.283 1.00 73.56 92 THR A CA 1
ATOM 734 C C . THR A 1 92 ? 34.700 3.641 -21.952 1.00 73.56 92 THR A C 1
ATOM 736 O O . THR A 1 92 ? 33.665 3.795 -22.613 1.00 73.56 92 THR A O 1
ATOM 739 N N . ASP A 1 93 ? 35.609 4.603 -21.808 1.00 71.31 93 ASP A N 1
ATOM 740 C CA . ASP A 1 93 ? 35.599 5.793 -22.648 1.00 71.31 93 ASP A CA 1
ATOM 741 C C . ASP A 1 93 ? 36.433 5.575 -23.911 1.00 71.31 93 ASP A C 1
ATOM 743 O O . ASP A 1 93 ? 37.605 5.907 -23.959 1.00 71.31 93 ASP A O 1
ATOM 747 N N . SER A 1 94 ? 35.817 5.036 -24.961 1.00 67.81 94 SER A N 1
ATOM 748 C CA . SER A 1 94 ? 36.450 4.844 -26.276 1.00 67.81 94 SER A CA 1
ATOM 749 C C . SER A 1 94 ? 36.963 6.126 -26.955 1.00 67.81 94 SER A C 1
ATOM 751 O O . SER A 1 94 ? 37.593 6.038 -28.001 1.00 67.81 94 SER A O 1
ATOM 753 N N . ARG A 1 95 ? 36.692 7.313 -26.394 1.00 67.81 95 ARG A N 1
ATOM 754 C CA . ARG A 1 95 ? 37.200 8.611 -26.866 1.00 67.81 95 ARG A CA 1
ATOM 755 C C . ARG A 1 95 ? 38.171 9.239 -25.858 1.00 67.81 95 ARG A C 1
ATOM 757 O O . ARG A 1 95 ? 38.231 10.462 -25.735 1.00 67.81 95 ARG A O 1
ATOM 764 N N . HIS A 1 96 ? 38.900 8.416 -25.108 1.00 74.50 96 HIS A N 1
ATOM 765 C CA . HIS A 1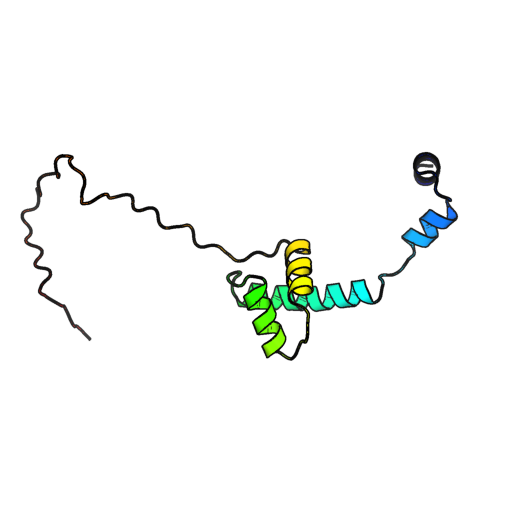 96 ? 39.923 8.909 -24.196 1.00 74.50 96 HIS A CA 1
ATOM 766 C C . HIS A 1 96 ? 41.167 9.370 -24.961 1.00 74.50 96 HIS A C 1
ATOM 768 O O . HIS A 1 96 ? 41.542 8.801 -25.981 1.00 74.50 96 HIS A O 1
ATOM 774 N N . LYS A 1 97 ? 41.856 10.377 -24.419 1.00 72.62 97 LYS A N 1
ATOM 775 C CA . LYS A 1 97 ? 43.125 10.883 -24.970 1.00 72.62 97 LYS A CA 1
ATOM 776 C C . LYS A 1 97 ? 44.344 10.027 -24.594 1.00 72.62 97 LYS A C 1
ATOM 778 O O . LYS A 1 97 ? 45.454 10.346 -24.998 1.00 72.62 97 LYS A O 1
ATOM 783 N N . GLY A 1 98 ? 44.150 8.986 -23.781 1.00 74.06 98 GLY A N 1
ATOM 784 C CA . GLY A 1 98 ? 45.208 8.046 -23.407 1.00 74.06 98 GLY A CA 1
ATOM 785 C C . GLY A 1 98 ? 45.606 7.118 -24.560 1.00 74.06 98 GLY A C 1
ATOM 786 O O . GLY A 1 98 ? 44.815 6.946 -25.493 1.00 74.06 98 GLY A O 1
ATOM 787 N N . PRO A 1 99 ? 46.799 6.504 -24.494 1.00 71.94 99 PRO A N 1
ATOM 788 C CA . PRO A 1 99 ? 47.262 5.576 -25.514 1.00 71.94 99 PRO A CA 1
ATOM 789 C C . PRO A 1 99 ? 46.308 4.384 -25.607 1.00 71.94 99 PRO A C 1
ATOM 791 O O . PRO A 1 99 ? 45.984 3.739 -24.609 1.00 71.94 99 PRO A O 1
ATOM 794 N N . ILE A 1 100 ? 45.829 4.119 -26.819 1.00 74.44 100 ILE A N 1
ATOM 795 C CA . ILE A 1 100 ? 45.068 2.911 -27.124 1.00 74.44 100 ILE A CA 1
ATOM 796 C C . ILE A 1 100 ? 46.073 1.759 -27.130 1.00 74.44 100 ILE A C 1
ATOM 798 O O . ILE A 1 100 ? 47.108 1.852 -27.791 1.00 74.44 100 ILE A O 1
ATOM 802 N N . ALA A 1 101 ? 45.791 0.697 -26.374 1.00 74.75 101 ALA A N 1
ATOM 803 C CA . ALA A 1 101 ? 46.649 -0.480 -26.366 1.00 74.75 101 ALA A CA 1
ATOM 804 C C . ALA A 1 101 ? 46.784 -1.035 -27.798 1.00 74.75 101 ALA A C 1
ATOM 806 O O . ALA A 1 101 ? 45.769 -1.142 -28.497 1.00 74.75 101 ALA A O 1
ATOM 807 N N . PRO A 1 102 ? 48.004 -1.370 -28.248 1.00 72.19 102 PRO A N 1
ATOM 808 C CA . PRO A 1 102 ? 48.214 -1.904 -29.583 1.00 72.19 102 PRO A CA 1
ATOM 809 C C . PRO A 1 102 ? 47.438 -3.211 -29.745 1.00 72.19 102 PRO A C 1
ATOM 811 O O . PRO A 1 102 ? 47.383 -4.041 -28.835 1.00 72.19 102 PRO A O 1
ATOM 814 N N . ASN A 1 103 ? 46.813 -3.385 -30.907 1.00 71.81 103 ASN A N 1
ATOM 815 C CA . ASN A 1 103 ? 46.084 -4.602 -31.222 1.00 71.81 103 ASN A CA 1
ATOM 816 C C . ASN A 1 103 ? 47.080 -5.739 -31.504 1.00 71.81 103 ASN A C 1
ATOM 818 O O . ASN A 1 103 ? 47.511 -5.916 -32.635 1.00 71.81 103 ASN A O 1
ATOM 822 N N . VAL A 1 104 ? 47.467 -6.482 -30.463 1.00 72.50 104 VAL A N 1
ATOM 823 C CA . VAL A 1 104 ? 48.474 -7.566 -30.537 1.00 72.50 104 VAL A CA 1
ATOM 824 C C . VAL A 1 104 ? 47.981 -8.765 -31.361 1.00 72.50 104 VAL A C 1
ATOM 826 O O . VAL A 1 104 ? 48.762 -9.604 -31.794 1.00 72.50 104 VAL A O 1
ATOM 829 N N . ILE A 1 105 ? 46.674 -8.847 -31.597 1.00 72.31 105 ILE A N 1
ATOM 830 C CA . ILE A 1 105 ? 46.056 -9.864 -32.436 1.00 72.31 105 ILE A CA 1
ATOM 831 C C . ILE A 1 105 ? 45.626 -9.127 -33.704 1.00 72.31 105 ILE A C 1
ATOM 833 O O . ILE A 1 105 ? 44.578 -8.489 -33.704 1.00 72.31 105 ILE A O 1
ATOM 837 N N . GLU A 1 106 ? 46.414 -9.187 -34.781 1.00 67.12 106 GLU A N 1
ATOM 838 C CA . GLU A 1 106 ? 46.152 -8.534 -36.085 1.00 67.12 106 GLU A CA 1
ATOM 839 C C . GLU A 1 106 ? 44.923 -9.107 -36.827 1.00 67.12 106 GLU A C 1
ATOM 841 O O . GLU A 1 106 ? 44.882 -9.270 -38.045 1.00 67.12 106 GLU A O 1
ATOM 846 N N . ARG A 1 107 ? 43.872 -9.453 -36.089 1.00 66.12 107 ARG A N 1
ATOM 847 C CA . ARG A 1 107 ? 42.613 -9.930 -36.621 1.00 66.12 107 ARG A CA 1
ATOM 848 C C . ARG A 1 107 ? 41.832 -8.740 -37.151 1.00 66.12 107 ARG A C 1
ATOM 850 O O . ARG A 1 107 ? 41.409 -7.863 -36.396 1.00 66.12 107 ARG A O 1
ATOM 857 N N . GLN A 1 108 ? 41.623 -8.732 -38.459 1.00 70.56 108 GLN A N 1
ATOM 858 C CA . GLN A 1 108 ? 40.747 -7.775 -39.112 1.00 70.56 108 GLN A CA 1
ATOM 859 C C . GLN A 1 108 ? 39.293 -8.150 -38.802 1.00 70.56 108 GLN A C 1
ATOM 861 O O . GLN A 1 108 ? 38.768 -9.139 -39.309 1.00 70.56 108 GLN A O 1
ATOM 866 N N . PHE A 1 109 ? 38.644 -7.380 -37.932 1.00 63.66 109 PHE A N 1
ATOM 867 C CA . PHE A 1 109 ? 37.199 -7.455 -37.745 1.00 63.66 109 PHE A CA 1
ATOM 868 C C . PHE A 1 109 ? 36.556 -6.484 -38.735 1.00 63.66 109 PHE A C 1
ATOM 870 O O . PHE A 1 109 ? 36.525 -5.285 -38.473 1.00 63.66 109 PHE A O 1
ATOM 877 N N . ASP A 1 110 ? 36.081 -6.986 -39.876 1.00 68.94 110 ASP A N 1
ATOM 878 C CA . ASP A 1 110 ? 35.301 -6.188 -40.824 1.00 68.94 110 ASP A CA 1
ATOM 879 C C . ASP A 1 110 ? 33.823 -6.145 -40.376 1.00 68.94 110 ASP A C 1
ATOM 881 O O . ASP A 1 110 ? 33.125 -7.162 -40.446 1.00 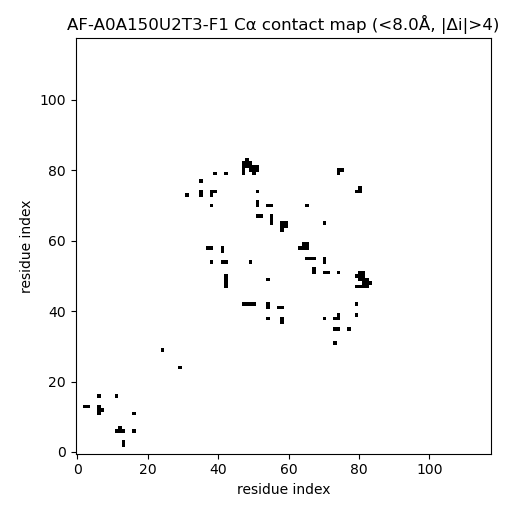68.94 110 ASP A O 1
ATOM 885 N N . PRO A 1 111 ? 33.304 -4.998 -39.896 1.00 60.72 111 PRO A N 1
ATOM 886 C CA . PRO A 1 111 ? 31.918 -4.875 -39.453 1.00 60.72 111 PRO A CA 1
ATOM 887 C C . PRO A 1 111 ? 30.903 -4.865 -40.610 1.00 60.72 111 PRO A C 1
ATOM 889 O O . PRO A 1 111 ? 29.700 -4.818 -40.348 1.00 60.72 111 PRO A O 1
ATOM 892 N N . LYS A 1 112 ? 31.344 -4.891 -41.879 1.00 58.88 112 LYS A N 1
ATOM 893 C CA . LYS A 1 112 ? 30.449 -4.880 -43.050 1.00 58.88 112 LYS A CA 1
ATOM 894 C C . LYS A 1 112 ? 29.791 -6.230 -43.344 1.00 58.88 112 LYS A C 1
ATOM 896 O O . LYS A 1 112 ? 28.835 -6.272 -44.117 1.00 58.88 112 LYS A O 1
ATOM 901 N N . HIS A 1 113 ? 30.232 -7.320 -42.717 1.00 54.97 113 HIS A N 1
ATOM 902 C CA . HIS A 1 113 ? 29.607 -8.628 -42.895 1.00 54.97 113 HIS A CA 1
ATOM 903 C C . HIS A 1 113 ? 28.454 -8.836 -41.900 1.00 54.97 113 HIS A C 1
ATOM 905 O O . HIS A 1 113 ? 28.636 -9.284 -40.767 1.00 54.97 113 HIS A O 1
ATOM 911 N N . GLN A 1 114 ? 27.234 -8.519 -42.331 1.00 57.19 114 GLN A N 1
ATOM 912 C CA . GLN A 1 114 ? 26.018 -8.877 -41.607 1.00 57.19 114 GLN A CA 1
ATOM 913 C C . GLN A 1 114 ? 25.746 -10.377 -41.827 1.00 57.19 114 GLN A C 1
ATOM 915 O O . GLN A 1 114 ? 25.197 -10.764 -42.856 1.00 57.19 114 GLN A O 1
ATOM 920 N N . THR A 1 115 ? 26.108 -11.245 -40.876 1.00 50.62 115 THR A N 1
ATOM 921 C CA . THR A 1 115 ? 25.607 -12.632 -40.860 1.00 50.62 115 THR A CA 1
ATOM 922 C C . THR A 1 115 ? 24.108 -12.605 -40.581 1.00 50.62 115 THR A C 1
ATOM 924 O O . THR A 1 115 ? 23.669 -12.582 -39.431 1.00 50.62 115 THR A O 1
ATOM 927 N N . ARG A 1 116 ? 23.310 -12.599 -41.647 1.00 50.94 116 ARG A N 1
ATOM 928 C CA . ARG A 1 116 ? 21.991 -13.226 -41.631 1.00 50.94 116 ARG A CA 1
ATOM 929 C C . ARG A 1 116 ? 22.218 -14.728 -41.760 1.00 50.94 116 ARG A C 1
ATOM 931 O O . ARG A 1 116 ? 22.631 -15.195 -42.813 1.00 50.94 116 ARG A O 1
ATOM 938 N N . SER A 1 117 ? 21.936 -15.466 -40.702 1.00 43.41 117 SER A N 1
ATOM 939 C CA . SER A 1 117 ? 21.747 -16.914 -40.757 1.00 43.41 117 SER A CA 1
ATOM 940 C C . SER A 1 117 ? 20.454 -17.207 -40.008 1.00 43.41 117 SER A C 1
ATOM 942 O O . SER A 1 117 ? 20.347 -16.875 -38.824 1.00 43.41 117 SER A O 1
ATOM 944 N N . GLY A 1 118 ? 19.461 -17.683 -40.764 1.00 38.25 118 GLY A N 1
ATOM 945 C CA . GLY A 1 118 ? 18.217 -18.241 -40.240 1.00 38.25 118 GLY A CA 1
ATOM 946 C C . GLY A 1 118 ? 18.418 -19.615 -39.623 1.00 38.25 118 GLY A C 1
ATOM 947 O O . GLY A 1 118 ? 19.561 -20.122 -39.667 1.00 38.25 118 GLY A O 1
#

Secondary structure (DSSP, 8-state):
-HHHHHHHHTT--HHHHHHHHTPPPPHHHHHHHHHHHHHHHHHHHTTT---HHHHHHHHHHTT----HHHHHHHHHHTT----PPPPP-----TT-SSPPPP-SS-----TT------

pLDDT: mean 85.15, std 13.41, range [38.25, 97.75]

Foldseek 3Di:
DVLVVVCVVVVHDPVRVVCVVPDDDDPVRVVLVVVLVLLVVLCVVVVLQDALVVSQVVCVVVVNDDDSVSSNVSCVVVVRGHDDDDPDDDPDDPPDPDDDPDPPPPDDDDPPDDDPDD

Nearest PDB structures (foldseek):
  8c6j-assembly1_V  TM=6.157E-01  e=7.644E+00  Homo sapiens

Solvent-accessible surface area (backbone atoms only — not comparable to full-atom values): 7526 Å² total; per-residue (Å²): 113,69,69,61,56,50,23,60,77,69,73,46,53,69,66,56,52,53,54,57,72,68,52,71,81,48,74,66,54,53,52,50,50,55,52,42,52,54,53,50,52,51,27,55,74,49,73,29,52,40,35,50,72,53,47,45,51,52,39,43,75,72,69,47,88,71,58,65,68,58,47,40,51,48,31,56,76,69,71,56,59,41,62,74,77,76,79,84,76,83,84,74,66,92,84,56,94,62,87,75,79,77,73,87,65,86,71,84,81,68,86,82,70,78,84,83,75,133

InterPro domains:
  IPR025948 HTH-like domain [PF13276] (32-87)
  IPR050900 Transposase IS3/IS150/IS904 [PTHR46889] (6-115)

Organism: S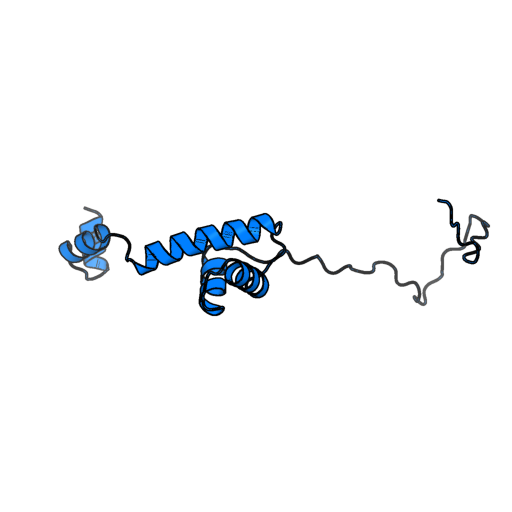orangium cellulosum (NCBI:txid56)

Sequence (118 aa):
MLVLVLCAVLQITRSGYYAWAKRSESARAKADAQLGAQIRAVHHKSRGRYGSPRVHAELRARGIRVGKKRVARLMRAQRLAACRKRRFRRTTDSRHKGPIAPNVIERQFDPKHQTRSG

Radius of gyration: 29.09 Å; Cα contacts (8 Å, |Δi|>4): 65; chains: 1; bounding box: 63×30×80 Å

Mean predicted aligned error: 13.41 Å